Protein AF-A0A1Y1S6W6-F1 (afdb_monomer)

pLDDT: mean 78.01, std 13.64, range [44.19, 93.56]

Sequence (165 aa):
MFVGFVSLIMAAFNQHDILVKIDMLHKKTGVSTFYELFNVRKDASMTQINHVFRKANKSQVNPYKGKLSDSEYKSLIMTAYSTLKNHREKYDGVLANGKMIFINHKKNFKTNSLTLILFGIITIVLVDFSVFIRNYLKYTAMPKKRRKAMPRMFIYSAYAKIKGL

InterPro domains:
  IPR001623 DnaJ domain [PS50076] (33-95)
  IPR036869 Chaperone J-domain superfamily [G3DSA:1.10.287.110] (30-94)
  IPR036869 Chaperone J-domain superfamily [SSF46565] (23-94)

Nearest PDB structures (foldseek):
  8fe2-assembly2_B  TM=6.652E-01  e=2.156E-01  Homo sapiens
  5vso-assembly1_A  TM=7.048E-01  e=2.275E-01  Saccharomyces cerevisiae S288C
  3ucs-assembly1_C  TM=7.597E-01  e=6.305E-01  Escherichia coli K-12
  2ctp-assembly1_A  TM=6.624E-01  e=2.820E-01  Homo sapiens

Solvent-accessible surface area (backbone atoms only — not comparable to full-atom values): 9671 Å² total; per-residue (Å²): 113,71,65,62,52,53,52,50,52,52,51,53,54,55,52,49,56,53,38,52,55,49,49,51,40,37,75,56,71,67,46,93,45,67,38,60,75,65,73,45,62,92,83,58,50,70,69,55,52,53,52,47,49,53,51,57,72,67,41,88,73,57,93,52,67,89,70,42,55,69,68,55,48,51,51,49,54,51,50,42,49,50,39,60,70,79,38,36,71,61,50,53,51,48,60,74,59,59,72,69,58,48,90,80,43,77,75,59,46,60,62,47,51,54,49,50,52,53,48,51,53,50,49,54,53,51,52,36,51,52,52,33,51,56,48,43,55,53,52,69,74,42,59,78,94,75,57,72,84,80,78,68,44,60,69,57,54,54,49,32,60,74,70,75,97

Mean predicted aligned error: 13.57 Å

Foldseek 3Di:
DVVVVVVVVVLVVVLVVLLVLQVVCCQQPVDRALCVVLVHDLPDDLVSLVVSLVVQLPPCDDPSVPRDDSVRSNVSSVSSNCCCPPPSVSNVVSVVVPPVSDPPDPVVCVVVVVVVVVVVVVVLVVVQVVVLVVVQVVQVPDDPVPHDPRDDRPVVVVVCVVVVD

Organism: NCBI:txid1081671

Structure (mmCIF, N/CA/C/O backbone):
data_AF-A0A1Y1S6W6-F1
#
_entry.id   AF-A0A1Y1S6W6-F1
#
loop_
_atom_site.group_PDB
_atom_site.id
_atom_site.type_symbol
_atom_site.label_atom_id
_atom_site.label_alt_id
_atom_site.label_comp_id
_atom_site.label_asym_id
_atom_site.label_entity_id
_atom_site.label_seq_id
_atom_site.pdbx_PDB_ins_code
_atom_site.Cartn_x
_atom_site.Cartn_y
_atom_site.Cartn_z
_atom_site.occupancy
_atom_site.B_iso_or_equiv
_atom_site.auth_seq_id
_atom_site.auth_comp_id
_atom_site.auth_asym_id
_atom_site.auth_atom_id
_atom_site.pdbx_PDB_model_num
ATOM 1 N N . MET A 1 1 ? 2.550 9.726 -20.038 1.00 49.72 1 MET A N 1
ATOM 2 C CA . MET A 1 1 ? 3.059 8.358 -19.773 1.00 49.72 1 MET A CA 1
ATOM 3 C C . MET A 1 1 ? 3.788 8.258 -18.424 1.00 49.72 1 MET A C 1
ATOM 5 O O . MET A 1 1 ? 3.425 7.401 -17.634 1.00 49.72 1 MET A O 1
ATOM 9 N N . PHE A 1 2 ? 4.717 9.171 -18.098 1.00 44.19 2 PHE A N 1
ATOM 10 C CA . PHE A 1 2 ? 5.436 9.193 -16.806 1.00 44.19 2 PHE A CA 1
ATOM 11 C C . PHE A 1 2 ? 4.523 9.396 -15.576 1.00 44.19 2 PHE A C 1
ATOM 13 O O . PHE A 1 2 ? 4.657 8.687 -14.586 1.00 44.19 2 PHE A O 1
ATOM 20 N N . VAL A 1 3 ? 3.526 10.287 -15.670 1.00 53.03 3 VAL A N 1
ATOM 21 C CA . VAL A 1 3 ? 2.564 10.548 -14.576 1.00 53.03 3 VAL A CA 1
ATOM 22 C C . VAL A 1 3 ? 1.728 9.308 -14.241 1.00 53.03 3 VAL A C 1
ATOM 24 O O . VAL A 1 3 ? 1.598 8.959 -13.075 1.00 53.03 3 VAL A O 1
ATOM 27 N N . GLY A 1 4 ? 1.244 8.579 -15.253 1.00 49.22 4 GLY A N 1
ATOM 28 C CA . GLY A 1 4 ? 0.478 7.345 -15.043 1.00 49.22 4 GLY A CA 1
ATOM 29 C C . GLY A 1 4 ? 1.295 6.238 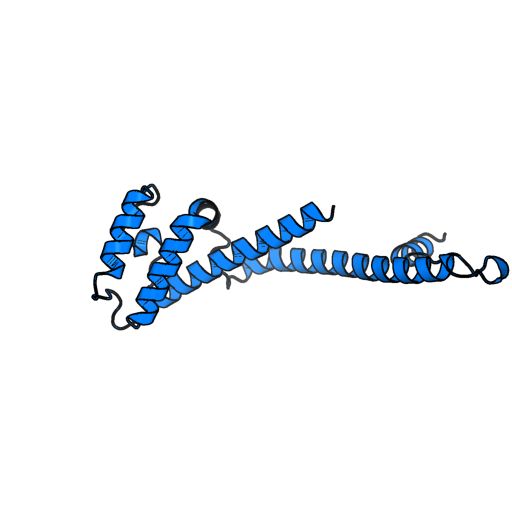-14.368 1.00 49.22 4 GLY A C 1
ATOM 30 O O . GLY A 1 4 ? 0.774 5.533 -13.511 1.00 49.22 4 GLY A O 1
ATOM 31 N N . PHE A 1 5 ? 2.586 6.126 -14.692 1.00 50.88 5 PHE A N 1
ATOM 32 C CA . PHE A 1 5 ? 3.489 5.153 -14.072 1.00 50.88 5 PHE A CA 1
ATOM 33 C C . PHE A 1 5 ? 3.786 5.490 -12.603 1.00 50.88 5 PHE A C 1
ATOM 35 O O . PHE A 1 5 ? 3.695 4.617 -11.742 1.00 50.88 5 PHE A O 1
ATOM 42 N N . VAL A 1 6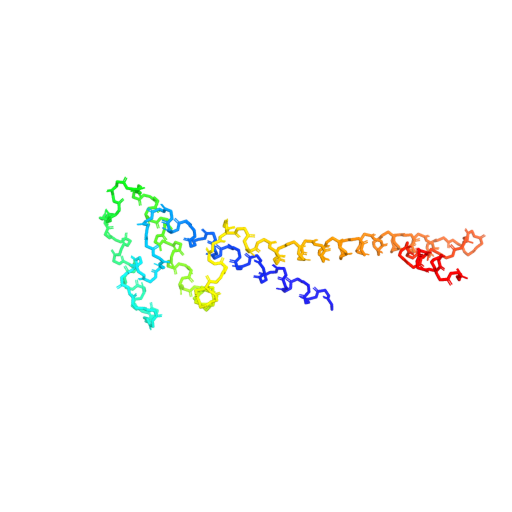 ? 4.053 6.764 -12.291 1.00 54.09 6 VAL A N 1
ATOM 43 C CA . VAL A 1 6 ? 4.261 7.225 -10.906 1.00 54.09 6 VAL A CA 1
ATOM 44 C C . VAL A 1 6 ? 2.990 7.056 -10.070 1.00 54.09 6 VAL A C 1
ATOM 46 O O . VAL A 1 6 ? 3.065 6.578 -8.940 1.00 54.09 6 VAL A O 1
ATOM 49 N N . SER A 1 7 ? 1.813 7.370 -10.622 1.00 54.72 7 SER A N 1
ATOM 50 C CA . SER A 1 7 ? 0.531 7.147 -9.942 1.00 54.72 7 SER A CA 1
ATOM 51 C C . SER A 1 7 ? 0.263 5.665 -9.673 1.00 54.72 7 SER A C 1
ATOM 53 O O . SER A 1 7 ? -0.221 5.329 -8.595 1.00 54.72 7 SER A O 1
ATOM 55 N N . LEU A 1 8 ? 0.618 4.773 -10.605 1.00 54.75 8 LEU A N 1
ATOM 56 C CA . LEU A 1 8 ? 0.461 3.327 -10.434 1.00 54.75 8 LEU A CA 1
ATOM 57 C C . LEU A 1 8 ? 1.401 2.777 -9.350 1.00 54.75 8 LEU A C 1
ATOM 59 O O . LEU A 1 8 ? 0.975 1.999 -8.498 1.00 54.75 8 LEU A O 1
ATOM 63 N N . ILE A 1 9 ? 2.654 3.241 -9.331 1.00 55.66 9 ILE A N 1
ATOM 64 C CA . ILE A 1 9 ? 3.633 2.901 -8.292 1.00 55.66 9 ILE A CA 1
ATOM 65 C C . ILE A 1 9 ? 3.160 3.396 -6.917 1.00 55.66 9 ILE A C 1
ATOM 67 O O . ILE A 1 9 ? 3.139 2.630 -5.955 1.00 55.66 9 ILE A O 1
ATOM 71 N N . MET A 1 10 ? 2.715 4.651 -6.821 1.00 56.25 10 MET A N 1
ATOM 72 C CA . MET A 1 10 ? 2.186 5.217 -5.577 1.00 56.25 10 MET A CA 1
ATOM 73 C C . MET A 1 10 ? 0.921 4.494 -5.101 1.00 56.25 10 MET A C 1
ATOM 75 O O . MET A 1 10 ? 0.732 4.304 -3.899 1.00 56.25 10 MET A O 1
ATOM 79 N N . ALA A 1 11 ? 0.044 4.071 -6.013 1.00 56.03 11 ALA A N 1
ATOM 80 C CA . ALA A 1 11 ? -1.133 3.280 -5.668 1.00 56.03 11 ALA A CA 1
ATOM 81 C C . ALA A 1 11 ? -0.744 1.898 -5.113 1.00 56.03 11 ALA A C 1
ATOM 83 O O . ALA A 1 11 ? -1.285 1.487 -4.085 1.00 56.03 11 ALA A O 1
ATOM 84 N N . ALA A 1 12 ? 0.237 1.230 -5.729 1.00 59.31 12 ALA A N 1
ATOM 85 C CA . ALA A 1 12 ? 0.736 -0.071 -5.287 1.00 59.31 12 ALA A CA 1
ATOM 86 C C . ALA A 1 12 ? 1.419 -0.004 -3.907 1.00 59.31 12 ALA A C 1
ATOM 88 O O . ALA A 1 12 ? 1.111 -0.814 -3.030 1.00 59.31 12 ALA A O 1
ATOM 89 N N . PHE A 1 13 ? 2.280 0.993 -3.668 1.00 60.25 13 PHE A N 1
ATOM 90 C CA . PHE A 1 13 ? 2.927 1.180 -2.362 1.00 60.25 13 PHE A CA 1
ATOM 91 C C . PHE A 1 13 ? 1.923 1.507 -1.250 1.00 60.25 13 PHE A C 1
ATOM 93 O O . PHE A 1 13 ? 2.020 0.962 -0.152 1.00 60.25 13 PHE A O 1
ATOM 100 N N . ASN A 1 14 ? 0.917 2.340 -1.537 1.00 61.88 14 ASN A N 1
ATOM 101 C CA . ASN A 1 14 ? -0.108 2.699 -0.555 1.00 61.88 14 ASN A CA 1
ATOM 102 C C . ASN A 1 14 ? -0.991 1.508 -0.151 1.00 61.88 14 ASN A C 1
ATOM 104 O O . ASN A 1 14 ? -1.386 1.405 1.009 1.00 61.88 14 ASN A O 1
ATOM 108 N N . GLN A 1 15 ? -1.317 0.611 -1.088 1.00 65.12 15 GLN A N 1
ATOM 109 C CA . GLN A 1 15 ? -2.054 -0.614 -0.763 1.00 65.12 15 GLN A CA 1
ATOM 110 C C . GLN A 1 15 ? -1.207 -1.571 0.080 1.00 65.12 15 GLN A C 1
ATOM 112 O O . GLN A 1 15 ? -1.720 -2.160 1.030 1.00 65.12 15 GLN A O 1
ATOM 117 N N . HIS A 1 16 ? 0.090 -1.686 -0.220 1.00 68.25 16 HIS A N 1
ATOM 118 C CA . HIS A 1 16 ? 1.004 -2.525 0.550 1.00 68.25 16 HIS A CA 1
ATOM 119 C C . HIS A 1 16 ? 1.125 -2.071 2.014 1.00 68.25 16 HIS A C 1
ATOM 121 O O . HIS A 1 16 ? 1.017 -2.899 2.913 1.00 68.25 16 HIS A O 1
ATOM 127 N N . ASP A 1 17 ? 1.258 -0.765 2.267 1.00 75.00 17 ASP A N 1
ATOM 128 C CA . ASP A 1 17 ? 1.335 -0.216 3.630 1.00 75.00 17 ASP A CA 1
ATOM 129 C C . ASP A 1 17 ? 0.080 -0.536 4.468 1.00 75.00 17 ASP A C 1
ATOM 131 O O . ASP A 1 17 ? 0.172 -0.967 5.619 1.00 75.00 17 ASP A O 1
ATOM 135 N N . ILE A 1 18 ? -1.113 -0.414 3.874 1.00 80.06 18 ILE A N 1
ATOM 136 C CA . ILE A 1 18 ? -2.374 -0.765 4.546 1.00 80.06 18 ILE A CA 1
ATOM 137 C C . ILE A 1 18 ? -2.436 -2.262 4.867 1.00 80.06 18 ILE A C 1
ATOM 139 O O . ILE A 1 18 ? -2.858 -2.642 5.961 1.00 80.06 18 ILE A O 1
ATOM 143 N N . LEU A 1 19 ? -1.991 -3.114 3.944 1.00 76.75 19 LEU A N 1
ATOM 144 C CA . LEU A 1 19 ? -1.953 -4.559 4.157 1.00 76.75 19 LEU A CA 1
ATOM 145 C C . LEU A 1 19 ? -1.001 -4.946 5.291 1.00 76.75 19 LEU A C 1
ATOM 147 O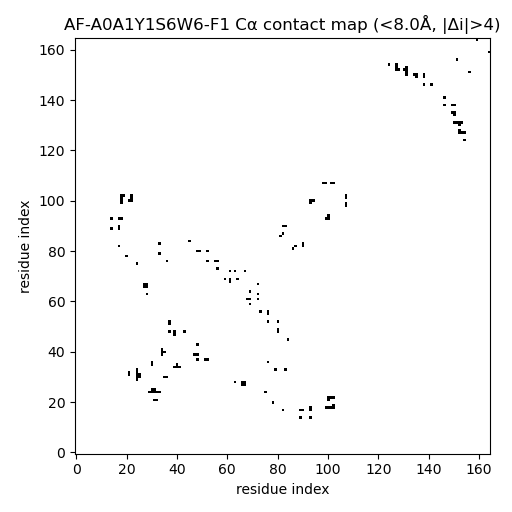 O . LEU A 1 19 ? -1.355 -5.786 6.114 1.00 76.75 19 LEU A O 1
ATOM 151 N N . VAL A 1 20 ? 0.172 -4.311 5.380 1.00 79.19 20 VAL A N 1
ATOM 152 C CA . VAL A 1 20 ? 1.139 -4.564 6.463 1.00 79.19 20 VAL A CA 1
ATOM 153 C C . VAL A 1 20 ? 0.535 -4.190 7.816 1.00 79.19 20 VAL A C 1
ATOM 155 O O . VAL A 1 20 ? 0.672 -4.927 8.793 1.00 79.19 20 VAL A O 1
ATOM 158 N N . LYS A 1 21 ? -0.204 -3.079 7.872 1.00 83.06 21 LYS A N 1
ATOM 159 C CA . LYS A 1 21 ? -0.910 -2.638 9.081 1.00 83.06 21 LYS A CA 1
ATOM 160 C C . LYS A 1 21 ? -2.024 -3.609 9.498 1.00 83.06 21 LYS A C 1
ATOM 162 O O . LYS A 1 21 ? -2.205 -3.828 10.695 1.00 83.06 21 LYS A O 1
ATOM 167 N N . ILE A 1 22 ? -2.737 -4.212 8.542 1.00 82.56 22 ILE A N 1
ATOM 168 C CA . ILE A 1 22 ? -3.748 -5.253 8.810 1.00 82.56 22 ILE A CA 1
ATOM 169 C C . ILE A 1 22 ? -3.090 -6.551 9.299 1.00 82.56 22 ILE A C 1
ATOM 171 O O . ILE A 1 22 ? -3.531 -7.113 10.297 1.00 82.56 22 ILE A O 1
ATOM 175 N N . ASP A 1 23 ? -2.006 -7.000 8.665 1.00 80.31 23 ASP A N 1
ATOM 176 C CA . ASP A 1 23 ? -1.264 -8.193 9.098 1.00 80.31 23 ASP A CA 1
ATOM 177 C C . ASP A 1 23 ? -0.696 -8.018 10.517 1.00 80.31 23 ASP A C 1
ATOM 179 O O . ASP A 1 23 ? -0.802 -8.914 11.359 1.00 80.31 23 ASP A O 1
ATOM 183 N N . MET A 1 24 ? -0.182 -6.824 10.830 1.00 82.19 24 MET A N 1
ATOM 184 C CA . MET A 1 24 ? 0.249 -6.471 12.183 1.00 82.19 24 MET A CA 1
ATOM 185 C C . MET A 1 24 ? -0.906 -6.559 13.190 1.00 82.19 24 MET A C 1
ATOM 187 O O . MET A 1 24 ? -0.717 -7.101 14.281 1.00 82.19 24 MET A O 1
ATOM 191 N N . LEU A 1 25 ? -2.094 -6.051 12.840 1.00 85.62 25 LEU A N 1
ATOM 192 C CA . LEU A 1 25 ? -3.289 -6.136 13.682 1.00 85.62 25 LEU A CA 1
ATOM 193 C C . LEU A 1 25 ? -3.654 -7.598 13.978 1.00 85.62 25 LEU A C 1
ATOM 195 O O . LEU A 1 25 ? -3.809 -7.965 15.149 1.00 85.62 25 LEU A O 1
ATOM 199 N N . HIS A 1 26 ? -3.741 -8.428 12.934 1.00 83.56 26 HIS A N 1
ATOM 200 C CA . HIS A 1 26 ? -4.127 -9.839 13.031 1.00 83.56 26 HIS A CA 1
ATOM 201 C C . HIS A 1 26 ? -3.158 -10.619 13.916 1.00 83.56 26 HIS A C 1
ATOM 203 O O . HIS A 1 26 ? -3.588 -11.311 14.837 1.00 83.56 26 HIS A O 1
ATOM 209 N N . LYS A 1 27 ? -1.848 -10.445 13.707 1.00 81.44 27 LYS A N 1
ATOM 210 C CA . LYS A 1 27 ? -0.807 -11.128 14.491 1.00 81.44 27 LYS A CA 1
ATOM 211 C C . LYS A 1 27 ? -0.796 -10.719 15.962 1.00 81.44 27 LYS A C 1
ATOM 213 O O . LYS A 1 27 ? -0.568 -11.560 16.824 1.00 81.44 27 LYS A O 1
ATOM 218 N N . LYS A 1 28 ? -1.019 -9.434 16.254 1.00 80.38 28 LYS A N 1
ATOM 219 C CA . LYS A 1 28 ? -0.857 -8.880 17.608 1.00 80.38 28 LYS A CA 1
ATOM 220 C C . LYS A 1 28 ? -2.102 -9.009 18.487 1.00 80.38 28 LYS A C 1
ATOM 222 O O . LYS A 1 28 ? -1.981 -9.186 19.695 1.00 80.38 28 LYS A O 1
ATOM 227 N N . THR A 1 29 ? -3.295 -8.918 17.903 1.00 81.25 29 THR A N 1
ATOM 228 C CA . THR A 1 29 ? -4.558 -8.877 18.669 1.00 81.25 29 THR A CA 1
ATOM 229 C C . THR A 1 29 ? -5.510 -10.020 18.345 1.00 81.25 29 THR A C 1
ATOM 231 O O . THR A 1 29 ? -6.307 -10.401 19.201 1.00 81.25 29 THR A O 1
ATOM 234 N N . GLY A 1 30 ? -5.419 -10.597 17.143 1.00 77.44 30 GLY A N 1
ATOM 235 C CA . GLY A 1 30 ? -6.381 -11.575 16.636 1.00 77.44 30 GLY A CA 1
ATOM 236 C C . GLY A 1 30 ? -7.711 -10.972 16.174 1.00 77.44 30 GLY A C 1
ATOM 237 O O . GLY A 1 30 ? -8.588 -11.728 15.770 1.00 77.44 30 GLY A O 1
ATOM 238 N N . VAL A 1 31 ? -7.882 -9.643 16.220 1.00 84.50 31 VAL A N 1
ATOM 239 C CA . VAL A 1 31 ? -9.069 -8.984 15.650 1.00 84.50 31 VAL A CA 1
ATOM 240 C C . VAL A 1 31 ? -8.907 -8.796 14.147 1.00 84.50 31 VAL A C 1
ATOM 242 O O . VAL A 1 31 ? -7.788 -8.633 13.659 1.00 84.50 31 VAL A O 1
ATOM 245 N N . SER A 1 32 ? -10.015 -8.805 13.407 1.00 79.38 32 SER A N 1
ATOM 246 C CA . SER A 1 32 ? -9.986 -8.809 11.942 1.00 79.38 32 SER A CA 1
ATOM 247 C C . SER A 1 32 ? -9.867 -7.404 11.352 1.00 79.38 32 SER A C 1
ATOM 249 O O . SER A 1 32 ? -9.319 -7.239 10.259 1.00 79.38 32 SER A O 1
ATOM 251 N N . THR A 1 33 ? -10.365 -6.377 12.050 1.00 88.12 33 THR A N 1
ATOM 252 C CA . THR A 1 33 ? -10.422 -4.999 11.534 1.00 88.12 33 THR A CA 1
ATOM 253 C C . THR A 1 33 ? -10.095 -3.931 12.585 1.00 88.12 33 THR A C 1
ATOM 255 O O . THR A 1 33 ? -10.243 -4.136 13.788 1.00 88.12 33 THR A O 1
ATOM 258 N N . PHE A 1 34 ? -9.679 -2.740 12.140 1.00 90.50 34 PHE A N 1
ATOM 259 C CA . PHE A 1 34 ? -9.493 -1.578 13.018 1.00 90.50 34 PHE A CA 1
ATOM 260 C C . PHE A 1 34 ? -10.817 -1.066 13.598 1.00 90.50 34 PHE A C 1
ATOM 262 O O . PHE A 1 34 ? -10.821 -0.454 14.663 1.00 90.50 34 PHE A O 1
ATOM 269 N N . TYR A 1 35 ? -11.939 -1.349 12.931 1.00 90.75 35 TYR A N 1
ATOM 270 C CA . TYR A 1 35 ? -13.275 -1.097 13.466 1.0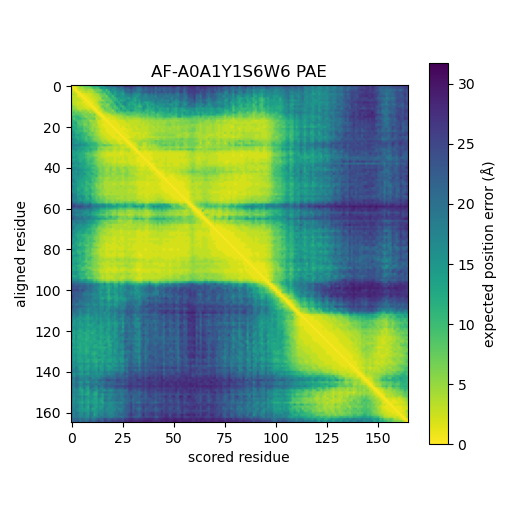0 90.75 35 TYR A CA 1
ATOM 271 C C . TYR A 1 35 ? -13.553 -1.963 14.699 1.00 90.75 35 TYR A C 1
ATOM 273 O O . TYR A 1 35 ? -13.984 -1.442 15.724 1.00 90.75 35 TYR A O 1
ATOM 281 N N . GLU A 1 36 ? -13.212 -3.253 14.638 1.00 88.56 36 GLU A N 1
ATOM 282 C CA . GLU A 1 36 ? -13.302 -4.166 15.785 1.00 88.56 36 GLU A CA 1
ATOM 283 C C . GLU A 1 36 ? -12.356 -3.766 16.918 1.00 88.56 36 GLU A C 1
ATOM 285 O O . GLU A 1 36 ? -12.764 -3.801 18.075 1.00 88.56 36 GLU A O 1
ATOM 290 N N . LEU A 1 37 ? -11.134 -3.315 16.603 1.00 88.94 37 LEU A N 1
ATOM 291 C CA . LEU A 1 37 ? -10.184 -2.835 17.616 1.00 88.94 37 LEU A CA 1
ATOM 292 C C . LEU A 1 37 ? -10.773 -1.698 18.467 1.00 88.94 37 LEU A C 1
ATOM 294 O O . LEU A 1 37 ? -10.556 -1.642 19.675 1.00 88.94 37 LEU A O 1
ATOM 298 N N . PHE A 1 38 ? -11.519 -0.790 17.839 1.00 90.00 38 PHE A N 1
ATOM 299 C CA . PHE A 1 38 ? -12.200 0.305 18.526 1.00 90.00 38 PHE A CA 1
ATOM 300 C C . PHE A 1 38 ? -13.625 -0.049 18.971 1.00 90.00 38 PHE A C 1
ATOM 302 O O . PHE A 1 38 ? -14.293 0.789 19.568 1.00 90.00 38 PHE A O 1
ATOM 309 N N . ASN A 1 39 ? -14.101 -1.267 18.713 1.00 89.19 39 ASN A N 1
ATOM 310 C CA . ASN A 1 39 ? -15.478 -1.679 18.975 1.00 89.19 39 ASN A CA 1
ATOM 311 C C . ASN A 1 39 ? -16.514 -0.690 18.393 1.00 89.19 39 ASN A C 1
ATOM 313 O O . ASN A 1 39 ? -17.479 -0.292 19.048 1.00 89.19 39 ASN A O 1
ATOM 317 N N . VAL A 1 40 ? -16.273 -0.245 17.159 1.00 91.25 40 VAL A N 1
ATOM 318 C CA . VAL A 1 40 ? -17.151 0.656 16.402 1.00 91.25 40 VAL A CA 1
ATOM 319 C C . VAL A 1 40 ? -17.634 -0.034 15.133 1.00 91.25 40 VAL A C 1
ATOM 321 O O . VAL A 1 40 ? -16.985 -0.931 14.598 1.00 91.25 40 VAL A O 1
ATOM 324 N N . ARG A 1 41 ? -18.785 0.400 14.620 1.00 90.00 41 ARG A N 1
ATOM 325 C CA . ARG A 1 41 ? -19.303 -0.093 13.342 1.00 90.00 41 ARG A CA 1
ATOM 326 C C . ARG A 1 41 ? -18.520 0.498 12.164 1.00 90.00 41 ARG A C 1
ATOM 328 O O . ARG A 1 41 ? -17.925 1.570 12.273 1.00 90.00 41 ARG A O 1
ATOM 335 N N . LYS A 1 42 ? -18.548 -0.189 11.017 1.00 86.44 42 LYS A N 1
ATOM 336 C CA . LYS A 1 42 ? -17.862 0.247 9.784 1.00 86.44 42 LYS A CA 1
ATOM 337 C C . LYS A 1 42 ? -18.382 1.579 9.238 1.00 86.44 42 LYS A C 1
ATOM 339 O O . LYS A 1 42 ? -17.638 2.290 8.575 1.00 86.44 42 LYS A O 1
ATOM 344 N N . ASP A 1 43 ? -19.628 1.933 9.535 1.00 88.50 43 ASP A N 1
ATOM 345 C CA . ASP A 1 43 ? -20.298 3.187 9.170 1.00 88.50 43 ASP A CA 1
ATOM 346 C C . ASP A 1 43 ? -20.097 4.310 10.206 1.00 88.50 43 ASP A C 1
ATOM 348 O O . ASP A 1 43 ? -20.584 5.421 10.007 1.00 88.50 43 ASP A O 1
ATOM 352 N N . ALA A 1 44 ? -19.338 4.070 11.283 1.00 90.62 44 ALA A N 1
ATOM 353 C CA . ALA A 1 44 ? -19.146 5.046 12.352 1.00 90.62 44 ALA A CA 1
ATOM 354 C C . ALA A 1 44 ? -18.609 6.390 11.835 1.00 90.62 44 ALA A C 1
ATOM 356 O O . ALA A 1 44 ? -17.750 6.454 10.942 1.00 90.62 44 ALA A O 1
ATOM 357 N N . SER A 1 45 ? -19.093 7.483 12.423 1.00 92.75 45 SER A N 1
ATOM 358 C CA . SER A 1 45 ? -18.654 8.832 12.068 1.00 92.75 45 SER A CA 1
ATOM 359 C C . SER A 1 45 ? -17.251 9.121 12.608 1.00 92.75 45 SER A C 1
ATOM 361 O O . SER A 1 45 ? -16.801 8.532 13.595 1.00 92.75 45 SER A O 1
ATOM 363 N N . MET A 1 46 ? -16.545 10.078 11.996 1.00 91.44 46 MET A N 1
ATOM 364 C CA . MET A 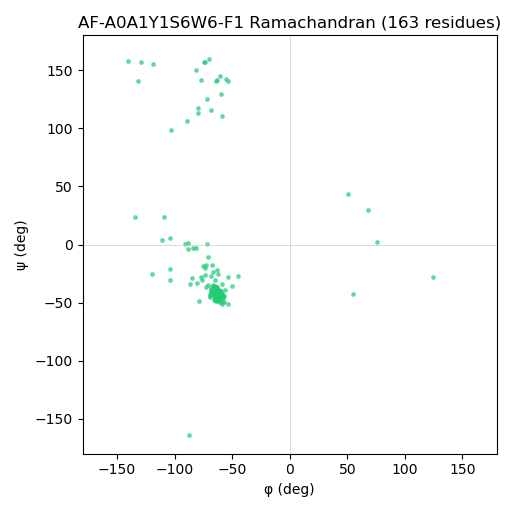1 46 ? -15.216 10.480 12.476 1.00 91.44 46 MET A CA 1
ATOM 365 C C . MET A 1 46 ? -15.259 10.977 13.928 1.00 91.44 46 MET A C 1
ATOM 367 O O . MET A 1 46 ? -14.339 10.733 14.704 1.00 91.44 46 MET A O 1
ATOM 371 N N . THR A 1 47 ? -16.353 11.627 14.329 1.00 92.38 47 THR A N 1
ATOM 372 C CA . THR A 1 47 ? -16.568 12.091 15.704 1.00 92.38 47 THR A CA 1
ATOM 373 C C . THR A 1 47 ? -16.613 10.929 16.696 1.00 92.38 47 THR A C 1
ATOM 375 O O . THR A 1 47 ? -15.989 11.009 17.755 1.00 92.38 47 THR A O 1
ATOM 378 N N . GLN A 1 48 ? -17.283 9.826 16.343 1.00 91.56 48 GLN A N 1
ATOM 379 C CA . GLN A 1 48 ? -17.319 8.614 17.166 1.00 91.56 48 GLN A CA 1
ATOM 380 C C . GLN A 1 48 ? -15.930 7.976 17.276 1.00 91.56 48 GLN A C 1
ATOM 382 O O . GLN A 1 48 ? -15.479 7.679 18.382 1.00 91.56 48 GLN A O 1
ATOM 387 N N . ILE A 1 49 ? -15.215 7.847 16.154 1.00 91.31 49 ILE A N 1
ATOM 388 C CA . ILE A 1 49 ? -13.848 7.303 16.121 1.00 91.31 49 ILE A CA 1
ATOM 389 C C . ILE A 1 49 ? -12.904 8.157 16.985 1.00 91.31 49 ILE A C 1
ATOM 391 O O . ILE A 1 49 ? -12.159 7.620 17.804 1.00 91.31 49 ILE A O 1
ATOM 395 N N . ASN A 1 50 ? -12.981 9.489 16.879 1.00 92.38 50 ASN A N 1
ATOM 396 C CA . ASN A 1 50 ? -12.209 10.424 17.704 1.00 92.38 50 ASN A CA 1
ATOM 397 C C . ASN A 1 50 ? -12.489 10.240 19.201 1.00 92.38 50 ASN A C 1
ATOM 399 O O . ASN A 1 50 ? -11.565 10.269 20.018 1.00 92.38 50 ASN A O 1
ATOM 403 N N . HIS A 1 51 ? -13.763 10.085 19.570 1.00 92.38 51 HIS A N 1
ATOM 404 C CA . HIS A 1 51 ? -14.170 9.918 20.960 1.00 92.38 51 HIS A CA 1
ATOM 405 C C . HIS A 1 51 ? -13.619 8.613 21.546 1.00 92.38 51 HIS A C 1
ATOM 407 O O . HIS A 1 51 ? -12.991 8.625 22.608 1.00 92.38 51 HIS A O 1
ATOM 413 N N . VAL A 1 52 ? -13.776 7.503 20.821 1.00 91.06 52 VAL A N 1
ATOM 414 C CA . VAL A 1 52 ? -13.276 6.192 21.246 1.00 91.06 52 VAL A CA 1
ATOM 415 C C . VAL A 1 52 ? -11.751 6.167 21.305 1.00 91.06 52 VAL A C 1
ATOM 417 O O . VAL A 1 52 ? -11.200 5.703 22.300 1.00 91.06 52 VAL A O 1
ATOM 420 N N . PHE A 1 53 ? -11.056 6.735 20.315 1.00 91.88 53 PHE A N 1
ATOM 421 C CA . PHE A 1 53 ? -9.596 6.846 20.337 1.00 91.88 53 PHE A CA 1
ATOM 422 C C . PHE A 1 53 ? -9.106 7.619 21.566 1.00 91.88 53 PHE A C 1
ATOM 424 O O . PHE A 1 53 ? -8.205 7.165 22.268 1.00 91.88 53 PHE A O 1
ATOM 431 N N . ARG A 1 54 ? -9.724 8.765 21.882 1.00 90.69 54 ARG A N 1
ATOM 432 C CA . ARG A 1 54 ? -9.374 9.547 23.079 1.00 90.69 54 ARG A CA 1
ATOM 433 C C . ARG A 1 54 ? -9.600 8.749 24.359 1.00 90.69 54 ARG A C 1
ATOM 435 O O . ARG A 1 54 ? -8.767 8.822 25.258 1.00 90.69 54 ARG A O 1
ATOM 442 N N . LYS A 1 55 ? -10.695 7.989 24.440 1.00 89.38 55 LYS A N 1
ATOM 443 C CA . LYS A 1 55 ? -10.985 7.110 25.579 1.00 89.38 55 LYS A CA 1
ATOM 444 C C . LYS A 1 55 ? -9.938 6.001 25.706 1.00 89.38 55 LYS A C 1
ATOM 446 O O . LYS A 1 55 ? -9.397 5.819 26.791 1.00 89.38 55 LYS A O 1
ATOM 451 N N . ALA A 1 56 ? -9.602 5.326 24.609 1.00 85.94 56 ALA A N 1
ATOM 452 C CA . ALA A 1 56 ? -8.607 4.256 24.574 1.00 85.94 56 ALA A CA 1
ATOM 453 C C . ALA A 1 56 ? -7.187 4.755 24.885 1.00 85.94 56 ALA A C 1
ATOM 455 O O . ALA A 1 56 ? -6.442 4.076 25.575 1.00 85.94 56 ALA A O 1
ATOM 456 N N . ASN A 1 57 ? -6.821 5.954 24.427 1.00 85.88 57 ASN A N 1
ATOM 457 C CA . ASN A 1 57 ? -5.494 6.522 24.665 1.00 85.88 57 ASN A CA 1
ATOM 458 C C . ASN A 1 57 ? -5.321 7.069 26.094 1.00 85.88 57 ASN A C 1
ATOM 460 O O . ASN A 1 57 ? -4.213 7.080 26.628 1.00 85.88 57 ASN A O 1
ATOM 464 N N . LYS A 1 58 ? -6.413 7.545 26.711 1.00 85.06 58 LYS A N 1
ATOM 465 C CA . LYS A 1 58 ? -6.430 7.982 28.117 1.00 85.06 58 LYS A CA 1
ATOM 466 C C . LYS A 1 58 ? -6.544 6.814 29.090 1.00 85.06 58 LYS A C 1
ATOM 468 O O . LYS A 1 58 ? -6.009 6.893 30.191 1.00 85.06 58 LYS A O 1
ATOM 473 N N . SER A 1 59 ? -7.252 5.754 28.706 1.00 75.31 59 SER A N 1
ATOM 474 C CA . SER A 1 59 ? -7.338 4.547 29.514 1.00 75.31 59 SER A CA 1
ATOM 475 C C . SER A 1 59 ? -5.967 3.871 29.534 1.00 75.31 59 SER A C 1
ATOM 477 O O . SER A 1 59 ? -5.464 3.436 28.505 1.00 75.31 59 SER A O 1
ATOM 479 N N . GLN A 1 60 ? -5.341 3.785 30.707 1.00 65.75 60 GLN A N 1
ATOM 480 C CA . GLN A 1 60 ? -4.101 3.018 30.894 1.00 65.75 60 GLN A CA 1
ATOM 481 C C . GLN A 1 60 ? -4.338 1.498 30.849 1.00 65.75 60 GLN A C 1
ATOM 483 O O . GLN A 1 60 ? -3.403 0.719 31.011 1.00 65.75 60 GLN A O 1
ATOM 488 N N . VAL A 1 61 ? -5.584 1.061 30.649 1.00 76.25 61 VAL A N 1
ATOM 489 C CA . VAL A 1 61 ? -5.948 -0.350 30.627 1.00 76.25 61 VAL A CA 1
ATOM 490 C C . VAL A 1 61 ? -5.806 -0.877 29.205 1.00 76.25 61 VAL A C 1
ATOM 492 O O . VAL A 1 61 ? -6.621 -0.595 28.330 1.00 76.25 61 VAL A O 1
ATOM 495 N N . ASN A 1 62 ? -4.755 -1.658 28.988 1.00 81.56 62 ASN A N 1
ATOM 496 C CA . ASN A 1 62 ? -4.556 -2.436 27.776 1.00 81.56 62 ASN A CA 1
ATOM 497 C C . ASN A 1 62 ? -5.401 -3.727 27.853 1.00 81.56 62 ASN A C 1
ATOM 499 O O . ASN A 1 62 ? -5.105 -4.592 28.680 1.00 81.56 62 ASN A O 1
ATOM 503 N N . PRO A 1 63 ? -6.435 -3.899 27.009 1.00 82.06 63 PRO A N 1
ATOM 504 C CA . PRO A 1 63 ? -7.280 -5.095 27.024 1.00 82.06 63 PRO A CA 1
ATOM 505 C C . PRO A 1 63 ? -6.561 -6.348 26.495 1.00 82.06 63 PRO A C 1
ATOM 507 O O . PRO A 1 63 ? -7.057 -7.457 26.659 1.00 82.06 63 PRO A O 1
ATOM 510 N N . TYR A 1 64 ? -5.379 -6.187 25.893 1.00 83.06 64 TYR A N 1
ATOM 511 C CA . TYR A 1 64 ? -4.535 -7.264 25.373 1.00 83.06 64 TYR A CA 1
ATOM 512 C C . TYR A 1 64 ? -3.263 -7.458 26.210 1.00 83.06 64 TYR A C 1
ATOM 514 O O . TYR A 1 64 ? -2.252 -7.964 25.706 1.00 83.06 64 TYR A O 1
ATOM 522 N N . LYS A 1 65 ? -3.296 -7.048 27.486 1.00 71.88 65 LYS A N 1
ATOM 523 C CA . LYS A 1 65 ? -2.189 -7.214 28.434 1.00 71.88 65 LYS A CA 1
ATOM 524 C C . LYS A 1 65 ? -1.863 -8.708 28.563 1.00 71.88 65 LYS A C 1
ATOM 526 O O . LYS A 1 65 ? -2.680 -9.488 29.039 1.00 71.88 65 LYS A O 1
ATOM 531 N N . GLY A 1 66 ? -0.700 -9.106 28.048 1.00 77.44 66 GLY A N 1
ATOM 532 C CA . GLY A 1 66 ? -0.274 -10.508 27.908 1.00 77.44 66 GLY A CA 1
ATOM 533 C C . GLY A 1 66 ? 0.111 -10.899 26.477 1.00 77.44 66 GLY A C 1
ATOM 534 O O . GLY A 1 66 ? 0.974 -11.749 26.295 1.00 77.44 66 GLY A O 1
ATOM 535 N N . LYS A 1 67 ? -0.460 -10.238 25.461 1.00 81.56 67 LYS A N 1
ATOM 536 C CA . LYS A 1 67 ? -0.020 -10.347 24.055 1.00 81.56 67 LYS A CA 1
ATOM 537 C C . LYS A 1 67 ? 0.769 -9.126 23.592 1.00 81.56 67 LYS A C 1
ATOM 539 O O . LYS A 1 67 ? 1.626 -9.242 22.725 1.00 81.56 67 LYS A O 1
ATOM 544 N N . LEU A 1 68 ? 0.454 -7.962 24.156 1.00 84.62 68 LEU A N 1
ATOM 545 C CA . LEU A 1 68 ? 1.046 -6.679 23.796 1.00 84.62 68 LEU A CA 1
ATOM 546 C C . LEU A 1 68 ? 1.479 -5.924 25.040 1.00 84.62 68 LEU A C 1
ATOM 548 O O . LEU A 1 68 ? 0.747 -5.884 26.032 1.00 84.62 68 LEU A O 1
ATOM 552 N N . SER A 1 69 ? 2.631 -5.266 24.948 1.00 87.62 69 SER A N 1
ATOM 553 C CA . SER A 1 69 ? 3.009 -4.231 25.908 1.00 87.62 69 SER A CA 1
ATOM 554 C C . SER A 1 69 ? 2.136 -2.981 25.743 1.00 87.62 69 SER A C 1
ATOM 556 O O . SER A 1 69 ? 1.539 -2.739 24.691 1.00 87.62 69 SER A O 1
ATOM 558 N N . ASP A 1 70 ? 2.067 -2.149 26.781 1.00 85.56 70 ASP A N 1
ATOM 559 C CA . ASP A 1 70 ? 1.242 -0.935 26.759 1.00 85.56 70 ASP A CA 1
ATOM 560 C C . ASP A 1 70 ? 1.730 0.083 25.712 1.00 85.56 70 ASP A C 1
ATOM 562 O O . ASP A 1 70 ? 0.927 0.806 25.117 1.00 85.56 70 ASP A O 1
ATOM 566 N N . SER A 1 71 ? 3.039 0.118 25.437 1.00 86.81 71 SER A N 1
ATOM 567 C CA . SER A 1 71 ? 3.627 0.944 24.377 1.00 86.81 71 SER A CA 1
ATOM 568 C C . SER A 1 71 ? 3.235 0.444 22.985 1.00 86.81 71 SER A C 1
ATOM 570 O O . SER A 1 71 ? 2.855 1.241 22.125 1.00 86.81 71 SER A O 1
ATOM 572 N N . GLU A 1 72 ? 3.259 -0.870 22.761 1.00 87.12 72 GLU A N 1
ATOM 573 C CA . GLU A 1 72 ? 2.822 -1.466 21.500 1.00 87.12 72 GLU A CA 1
ATOM 574 C C . GLU A 1 72 ? 1.327 -1.293 21.269 1.00 87.12 72 GLU A C 1
ATOM 576 O O . GLU A 1 72 ? 0.917 -0.995 20.148 1.00 87.12 72 GLU A O 1
ATOM 581 N N . TYR A 1 73 ? 0.515 -1.435 22.318 1.00 88.50 73 TYR A N 1
ATOM 582 C CA . TYR A 1 73 ? -0.915 -1.173 22.240 1.00 88.50 73 TYR A CA 1
ATOM 583 C C . TYR A 1 73 ? -1.188 0.292 21.876 1.00 88.50 73 TYR A C 1
ATOM 585 O O . TYR A 1 73 ? -1.966 0.555 20.960 1.00 88.50 73 TYR A O 1
ATOM 593 N N . LYS A 1 74 ? -0.479 1.248 22.497 1.00 88.62 74 LYS A N 1
ATOM 594 C CA . LYS A 1 74 ? -0.556 2.676 22.135 1.00 88.62 74 LYS A CA 1
ATOM 595 C C . LYS A 1 74 ? -0.166 2.937 20.678 1.00 88.62 74 LYS A C 1
ATOM 597 O O . LYS A 1 74 ? -0.863 3.662 19.968 1.00 88.62 74 LYS A O 1
ATOM 602 N N . SER A 1 75 ? 0.911 2.316 20.209 1.00 89.94 75 SER A N 1
ATOM 603 C CA . SER A 1 75 ? 1.330 2.410 18.807 1.00 89.94 75 SER A CA 1
ATOM 604 C C . SER A 1 75 ? 0.273 1.833 17.854 1.00 89.94 75 SER A C 1
ATOM 606 O O . SER A 1 75 ? -0.051 2.438 16.827 1.00 89.94 75 SER A O 1
ATOM 608 N N . LEU A 1 76 ? -0.342 0.704 18.221 1.00 90.19 76 LEU A N 1
ATOM 609 C CA . LEU A 1 76 ? -1.399 0.067 17.442 1.00 90.19 76 LEU A CA 1
ATOM 610 C C . LEU A 1 76 ? -2.647 0.953 17.345 1.00 90.19 76 LEU A C 1
ATOM 612 O O . LEU A 1 76 ? -3.135 1.177 16.238 1.00 90.19 76 LEU A O 1
ATOM 616 N N . ILE A 1 77 ? -3.139 1.508 18.460 1.00 91.62 77 ILE A N 1
ATOM 617 C CA . ILE A 1 77 ? -4.310 2.402 18.437 1.00 91.62 77 ILE A CA 1
ATOM 618 C C . ILE A 1 77 ? -4.016 3.698 17.671 1.00 91.62 77 ILE A C 1
ATOM 620 O O . ILE A 1 77 ? -4.884 4.181 16.948 1.00 91.62 77 ILE A O 1
ATOM 624 N N . MET A 1 78 ? -2.797 4.247 17.752 1.00 91.62 78 MET A N 1
ATOM 625 C CA . MET A 1 78 ? -2.399 5.410 16.948 1.00 91.62 78 MET A CA 1
ATOM 626 C C . MET A 1 78 ? -2.386 5.080 15.454 1.00 91.62 78 MET A C 1
ATOM 628 O O . MET A 1 78 ? -2.886 5.860 14.642 1.00 91.62 78 MET A O 1
ATOM 632 N N . THR A 1 79 ? -1.860 3.909 15.093 1.00 90.94 79 THR A N 1
ATOM 633 C CA . THR A 1 79 ? -1.831 3.418 13.710 1.00 90.94 79 THR A CA 1
ATOM 634 C C . THR A 1 79 ? -3.244 3.205 13.173 1.00 90.94 79 THR A C 1
ATOM 636 O O . THR A 1 79 ? -3.565 3.681 12.082 1.00 90.94 79 THR A O 1
ATOM 639 N N . ALA A 1 80 ? -4.107 2.551 13.952 1.00 90.81 80 ALA A N 1
ATOM 640 C CA . ALA A 1 80 ? -5.505 2.317 13.609 1.00 90.81 80 ALA A CA 1
ATOM 641 C C . ALA A 1 80 ? -6.258 3.642 13.427 1.00 90.81 80 ALA A C 1
ATOM 643 O O . ALA A 1 80 ? -6.917 3.848 12.411 1.00 90.81 80 ALA A O 1
ATOM 644 N N . TYR A 1 81 ? -6.093 4.580 14.363 1.00 93.56 81 TYR A N 1
ATOM 645 C CA . TYR A 1 81 ? -6.709 5.901 14.291 1.00 93.56 81 TYR A CA 1
ATOM 646 C C . TYR A 1 81 ? -6.231 6.705 13.077 1.00 93.56 81 TYR A C 1
ATOM 648 O O . TYR A 1 81 ? -7.053 7.228 12.332 1.00 93.56 81 TYR A O 1
ATOM 656 N N . SER A 1 82 ? -4.919 6.771 12.831 1.00 93.06 82 SER A N 1
ATOM 657 C CA . SER A 1 82 ? -4.363 7.470 11.664 1.00 93.06 82 SER A CA 1
ATOM 658 C C . SER A 1 82 ? -4.864 6.866 10.349 1.00 93.06 82 SER A C 1
ATOM 660 O O . SER A 1 82 ? -5.230 7.596 9.426 1.00 93.06 82 SER A O 1
ATOM 662 N N . THR A 1 83 ? -4.960 5.534 10.285 1.00 90.50 83 THR A N 1
ATOM 663 C CA . THR A 1 83 ? -5.469 4.818 9.108 1.00 90.50 83 THR A CA 1
ATOM 664 C C . THR A 1 83 ? -6.945 5.127 8.870 1.00 90.50 83 THR A C 1
ATOM 666 O O . THR A 1 83 ? -7.310 5.513 7.762 1.00 90.50 83 THR A O 1
ATOM 669 N N . LEU A 1 84 ? -7.786 5.052 9.906 1.00 91.50 84 LEU A N 1
ATOM 670 C CA . LEU A 1 84 ? -9.207 5.391 9.802 1.00 91.50 84 LEU A CA 1
ATOM 671 C C . LEU A 1 84 ? -9.449 6.888 9.567 1.00 91.50 84 LEU A C 1
ATOM 673 O O . LEU A 1 84 ? -10.459 7.244 8.973 1.00 91.50 84 LEU A O 1
ATOM 677 N N . LYS A 1 85 ? -8.549 7.774 10.006 1.00 91.44 85 LYS A N 1
ATOM 678 C CA . LYS A 1 85 ? -8.687 9.223 9.816 1.00 91.44 85 LYS A CA 1
ATOM 679 C C . LYS A 1 85 ? -8.297 9.675 8.413 1.00 91.44 85 LYS A C 1
ATOM 681 O O . LYS A 1 85 ? -9.035 10.430 7.791 1.00 91.44 85 LYS A O 1
ATOM 686 N N . ASN A 1 86 ? -7.136 9.234 7.934 1.00 89.75 86 ASN A N 1
ATOM 687 C CA . ASN A 1 86 ? -6.514 9.773 6.722 1.00 89.75 86 ASN A CA 1
ATOM 688 C C . ASN A 1 86 ? -6.661 8.847 5.506 1.00 89.75 86 ASN A C 1
ATOM 690 O O . ASN A 1 86 ? -6.512 9.286 4.367 1.00 89.75 86 ASN A O 1
ATOM 694 N N . HIS A 1 87 ? -6.909 7.554 5.730 1.00 87.94 87 HIS A N 1
ATOM 695 C CA . HIS A 1 87 ? -6.853 6.523 4.692 1.00 87.94 87 HIS A CA 1
AT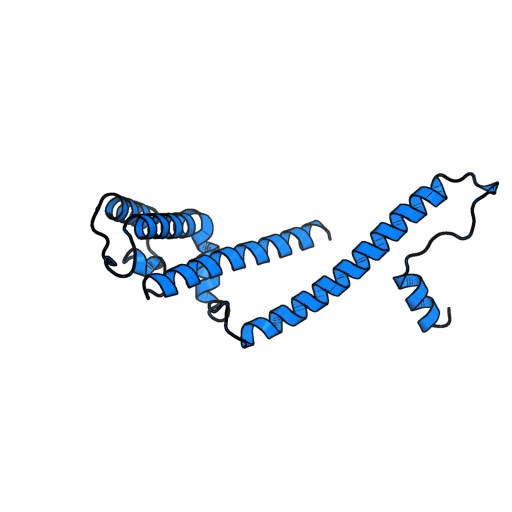OM 696 C C . HIS A 1 87 ? -8.057 5.569 4.724 1.00 87.94 87 HIS A C 1
ATOM 698 O O . HIS A 1 87 ? -7.956 4.455 4.212 1.00 87.94 87 HIS A O 1
ATOM 704 N N . ARG A 1 88 ? -9.200 6.002 5.281 1.00 88.38 88 ARG A N 1
ATOM 705 C CA . ARG A 1 88 ? -10.415 5.181 5.432 1.00 88.38 88 ARG A CA 1
ATOM 706 C C . ARG A 1 88 ? -10.882 4.555 4.129 1.00 88.38 88 ARG A C 1
ATOM 708 O O . ARG A 1 88 ? -11.053 3.351 4.068 1.00 88.38 88 ARG A O 1
ATOM 715 N N . GLU A 1 89 ? -11.026 5.358 3.081 1.00 86.62 89 GLU A N 1
ATOM 716 C CA . GLU A 1 89 ? -11.520 4.889 1.782 1.00 86.62 89 GLU A CA 1
ATOM 717 C C . GLU A 1 89 ? -10.625 3.787 1.196 1.00 86.62 89 GLU A C 1
ATOM 719 O O . 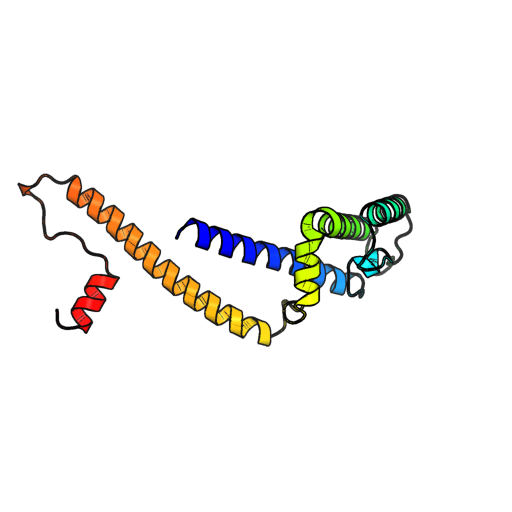GLU A 1 89 ? -11.105 2.761 0.720 1.00 86.62 89 GLU A O 1
ATOM 724 N N . LYS A 1 90 ? -9.301 3.951 1.304 1.00 82.50 90 LYS A N 1
ATOM 725 C CA . LYS A 1 90 ? -8.335 2.938 0.863 1.00 82.50 90 LYS A CA 1
ATOM 726 C C . LYS A 1 90 ? -8.391 1.689 1.742 1.00 82.50 90 LYS A C 1
ATOM 728 O O . LYS A 1 90 ? -8.299 0.581 1.225 1.00 82.50 90 LYS A O 1
ATOM 733 N N . TYR A 1 91 ? -8.538 1.867 3.054 1.00 86.44 91 TYR A N 1
ATOM 734 C CA . TYR A 1 91 ? -8.679 0.780 4.018 1.00 86.44 91 TYR A CA 1
ATOM 735 C C . TYR A 1 91 ? -9.935 -0.056 3.743 1.00 86.44 91 TYR A C 1
ATOM 737 O O . TYR A 1 91 ? -9.842 -1.273 3.588 1.00 86.44 91 TYR A O 1
ATOM 745 N N . ASP A 1 92 ? -11.079 0.601 3.572 1.00 87.19 92 ASP A N 1
ATOM 746 C CA . ASP A 1 92 ? -12.353 -0.024 3.222 1.00 87.19 92 ASP A CA 1
ATOM 747 C C . ASP A 1 92 ? -12.284 -0.688 1.844 1.00 87.19 92 ASP A C 1
ATOM 749 O O . ASP A 1 92 ? -12.769 -1.805 1.675 1.00 87.19 92 ASP A O 1
ATOM 753 N N . GLY A 1 93 ? -11.594 -0.067 0.883 1.00 81.94 93 GLY A N 1
ATOM 754 C CA . GLY A 1 93 ? -11.315 -0.659 -0.423 1.00 81.94 93 GLY A CA 1
ATOM 755 C C . GLY A 1 93 ? -10.487 -1.945 -0.336 1.00 81.94 93 GLY A C 1
ATOM 756 O O . GLY A 1 93 ? -10.762 -2.902 -1.059 1.00 81.94 93 GLY A O 1
ATOM 757 N N . VAL A 1 94 ? -9.501 -2.017 0.562 1.00 78.75 94 VAL A N 1
ATOM 758 C CA . VAL A 1 94 ? -8.726 -3.246 0.811 1.00 78.75 94 VAL A CA 1
ATOM 759 C C . VAL A 1 94 ? -9.595 -4.317 1.479 1.00 78.75 94 VAL A C 1
ATOM 761 O O . VAL A 1 94 ? -9.549 -5.476 1.063 1.00 78.75 94 VAL A O 1
ATOM 764 N N . LEU A 1 95 ? -10.422 -3.940 2.461 1.00 82.00 95 LEU A N 1
ATOM 765 C CA . LEU A 1 95 ? -11.341 -4.862 3.136 1.00 82.00 95 LEU A CA 1
ATOM 766 C C . LEU A 1 95 ? -12.405 -5.430 2.185 1.00 82.00 95 LEU A C 1
ATOM 768 O O . LEU A 1 95 ? -12.661 -6.632 2.208 1.00 82.00 95 LEU A O 1
ATOM 772 N N . ALA A 1 96 ? -13.001 -4.592 1.334 1.00 79.75 96 ALA A N 1
ATOM 773 C CA . ALA A 1 96 ? -14.011 -4.994 0.357 1.00 79.75 96 ALA A CA 1
ATOM 774 C C . ALA A 1 96 ? -13.432 -5.914 -0.726 1.00 79.75 96 ALA A C 1
ATOM 776 O O . ALA A 1 96 ? -14.089 -6.854 -1.169 1.00 79.75 96 ALA A O 1
ATOM 777 N N . ASN A 1 97 ? -12.178 -5.679 -1.124 1.00 70.00 97 ASN A N 1
ATOM 778 C CA . ASN A 1 97 ? -11.525 -6.468 -2.160 1.00 70.00 97 ASN A CA 1
ATOM 779 C C . ASN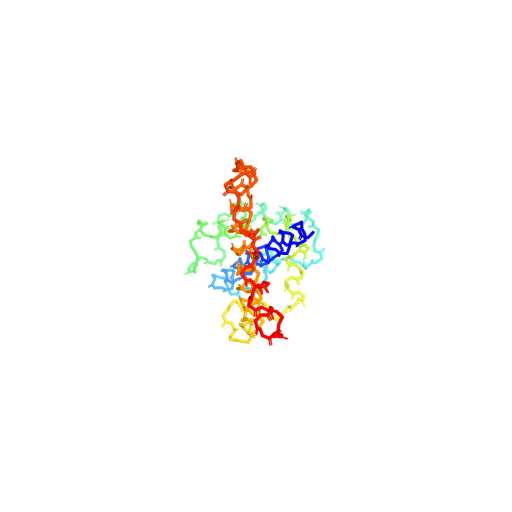 A 1 97 ? -10.947 -7.800 -1.675 1.00 70.00 97 ASN A C 1
ATOM 781 O O . ASN A 1 97 ? -10.466 -8.531 -2.537 1.00 70.00 97 ASN A O 1
ATOM 785 N N . GLY A 1 98 ? -11.018 -8.121 -0.369 1.00 56.31 98 GLY A N 1
ATOM 786 C CA . GLY A 1 98 ? -10.988 -9.450 0.285 1.00 56.31 98 GLY A CA 1
ATOM 787 C C . GLY A 1 98 ? -9.819 -10.413 0.004 1.00 56.31 98 GLY A C 1
ATOM 788 O O . GLY A 1 98 ? -9.284 -11.056 0.901 1.00 56.31 98 GLY A O 1
ATOM 789 N N . LYS A 1 99 ? -9.399 -10.530 -1.250 1.00 51.62 99 LYS A N 1
ATOM 790 C CA . LYS A 1 99 ? -8.388 -11.434 -1.791 1.00 51.62 99 LYS A CA 1
ATOM 791 C C . LYS A 1 99 ? -6.959 -10.977 -1.495 1.00 51.62 99 LYS A C 1
ATOM 793 O O . LYS A 1 99 ? -6.087 -11.826 -1.353 1.00 51.62 99 LYS A O 1
ATOM 798 N N . MET A 1 100 ? -6.705 -9.674 -1.334 1.00 48.62 100 MET A N 1
ATOM 799 C CA . MET A 1 100 ? -5.351 -9.152 -1.070 1.00 48.62 100 MET A CA 1
ATOM 800 C C . MET A 1 100 ? -4.966 -9.081 0.415 1.00 48.62 100 MET A C 1
ATOM 802 O O . MET A 1 100 ? -3.818 -8.777 0.712 1.00 48.62 100 MET A O 1
ATOM 806 N N . ILE A 1 101 ? -5.880 -9.404 1.339 1.00 51.19 101 ILE A N 1
ATOM 807 C CA . ILE A 1 101 ? -5.692 -9.248 2.798 1.00 51.19 101 ILE A CA 1
ATOM 808 C C . ILE A 1 101 ? -4.547 -10.124 3.344 1.00 51.19 101 ILE A C 1
ATOM 810 O O . ILE A 1 101 ? -3.944 -9.809 4.364 1.00 51.19 101 ILE A O 1
ATOM 814 N N . PHE A 1 102 ? -4.180 -11.189 2.633 1.00 52.41 102 PHE A N 1
ATOM 815 C CA . PHE A 1 102 ? -3.115 -12.094 3.046 1.00 52.41 102 PHE A CA 1
ATOM 816 C C . PHE A 1 102 ? -1.836 -11.828 2.248 1.00 52.41 102 PHE A C 1
ATOM 818 O O . PHE A 1 102 ? -1.666 -12.346 1.139 1.00 52.41 102 PHE A O 1
ATOM 825 N N . ILE A 1 103 ? -0.910 -11.072 2.845 1.00 51.91 103 ILE A N 1
ATOM 826 C CA . ILE A 1 103 ? 0.445 -10.824 2.311 1.00 51.91 103 ILE A CA 1
ATOM 827 C C . ILE A 1 103 ? 1.179 -12.146 1.992 1.00 51.91 103 ILE A C 1
ATOM 829 O O . ILE A 1 103 ? 1.976 -12.201 1.061 1.00 51.91 103 ILE A O 1
ATOM 833 N N . ASN A 1 104 ? 0.846 -13.237 2.693 1.00 48.59 104 ASN A N 1
ATOM 834 C CA . ASN A 1 104 ? 1.515 -14.538 2.575 1.00 48.59 104 ASN A CA 1
ATOM 835 C C . ASN A 1 104 ? 0.758 -15.628 1.793 1.00 48.59 104 ASN A C 1
ATOM 837 O O . ASN A 1 104 ? 1.230 -16.766 1.730 1.00 48.59 104 ASN A O 1
ATOM 841 N N . HIS A 1 105 ? -0.389 -15.350 1.162 1.00 49.84 105 HIS A N 1
ATOM 842 C CA . HIS A 1 105 ? -1.049 -16.394 0.369 1.00 49.84 105 HIS A CA 1
ATOM 843 C C . HIS A 1 105 ? -0.380 -16.553 -1.005 1.00 49.84 105 HIS A C 1
ATOM 845 O O . HIS A 1 105 ? -0.453 -15.658 -1.844 1.00 49.84 105 HIS A O 1
ATOM 851 N N . LYS A 1 106 ? 0.184 -17.741 -1.288 1.00 49.81 106 LYS A N 1
ATOM 852 C CA . LYS A 1 106 ? 0.802 -18.121 -2.585 1.00 49.81 106 LYS A CA 1
ATOM 853 C C . LYS A 1 106 ? -0.020 -17.734 -3.831 1.00 49.81 106 LYS A C 1
ATOM 855 O O . LYS A 1 106 ? 0.554 -17.516 -4.892 1.00 49.81 106 LYS A O 1
ATOM 860 N N . LYS A 1 107 ? -1.352 -17.634 -3.727 1.00 48.72 107 LYS A N 1
ATOM 861 C CA . LYS A 1 107 ? -2.235 -17.234 -4.839 1.00 48.72 107 LYS A CA 1
ATOM 862 C C . LYS A 1 107 ? -2.160 -15.736 -5.186 1.00 48.72 107 LYS A C 1
ATOM 864 O O . LYS A 1 107 ? -2.353 -15.410 -6.352 1.00 48.72 107 LYS A O 1
ATOM 869 N N . ASN A 1 108 ? -1.795 -14.860 -4.243 1.00 49.38 108 ASN A N 1
ATOM 870 C CA . ASN A 1 108 ? -1.580 -13.423 -4.493 1.00 49.38 108 ASN A CA 1
ATOM 871 C C . ASN A 1 108 ? -0.272 -13.146 -5.251 1.00 49.38 108 ASN A C 1
ATOM 873 O O . ASN A 1 108 ? -0.131 -12.119 -5.911 1.00 49.38 108 ASN A O 1
ATOM 877 N N . PHE A 1 109 ? 0.668 -14.096 -5.231 1.00 48.44 109 PHE A N 1
ATOM 878 C CA . PHE A 1 109 ? 1.926 -13.980 -5.964 1.00 48.44 109 PHE A CA 1
ATOM 879 C C . PHE A 1 109 ? 1.787 -14.212 -7.473 1.00 48.44 109 PHE A C 1
ATOM 881 O O . PHE A 1 109 ? 2.650 -13.754 -8.211 1.00 48.44 109 PHE A O 1
ATOM 888 N N . LYS A 1 110 ? 0.713 -14.850 -7.971 1.00 48.97 110 LYS A N 1
ATOM 889 C CA . LYS A 1 110 ? 0.526 -15.021 -9.428 1.00 48.97 110 LYS A CA 1
ATOM 890 C C . LYS A 1 110 ? 0.357 -13.679 -10.146 1.00 48.97 110 LYS A C 1
ATOM 892 O O . LYS A 1 110 ? 0.952 -13.473 -11.199 1.00 48.97 110 LYS A O 1
ATOM 897 N N . THR A 1 111 ? -0.399 -12.754 -9.558 1.00 52.12 111 THR A N 1
ATOM 898 C CA . THR A 1 111 ? -0.506 -11.370 -10.043 1.00 52.12 111 THR A CA 1
ATOM 899 C C . THR A 1 111 ? 0.807 -10.613 -9.844 1.00 52.12 111 THR A C 1
ATOM 901 O O . THR A 1 111 ? 1.217 -9.878 -10.734 1.00 52.12 111 THR A O 1
ATOM 904 N N . ASN A 1 112 ? 1.523 -10.858 -8.738 1.00 58.16 112 ASN A N 1
ATOM 905 C CA . ASN A 1 112 ? 2.836 -10.256 -8.482 1.00 58.16 112 ASN A CA 1
ATOM 906 C C . ASN A 1 112 ? 3.904 -10.676 -9.514 1.00 58.16 112 ASN A C 1
ATOM 908 O O . ASN A 1 112 ? 4.713 -9.852 -9.924 1.00 58.16 112 ASN A O 1
ATOM 912 N N . SER A 1 113 ? 3.890 -11.926 -9.993 1.00 55.88 113 SER A N 1
ATOM 913 C CA . SER A 1 113 ? 4.820 -12.397 -11.029 1.00 55.88 113 SER A CA 1
ATOM 914 C C . SER A 1 113 ? 4.611 -11.688 -12.366 1.00 55.88 113 SER A C 1
ATOM 916 O O . SER A 1 113 ? 5.586 -11.281 -12.989 1.00 55.88 113 SER A O 1
ATOM 918 N N . LEU A 1 114 ? 3.359 -11.485 -12.794 1.00 64.19 114 LEU A N 1
ATOM 919 C CA . LEU A 1 114 ? 3.058 -10.701 -13.998 1.00 64.19 114 LEU A CA 1
ATOM 920 C C . LEU A 1 114 ? 3.509 -9.246 -13.847 1.00 64.19 114 LEU A C 1
ATOM 922 O O . LEU A 1 114 ? 4.120 -8.702 -14.762 1.00 64.19 114 LEU A O 1
ATOM 926 N N . THR A 1 115 ? 3.270 -8.640 -12.683 1.00 63.91 115 THR A N 1
ATOM 927 C CA . THR A 1 115 ? 3.732 -7.278 -12.388 1.00 63.91 115 THR A CA 1
ATOM 928 C C . THR A 1 115 ? 5.257 -7.181 -12.393 1.00 63.91 115 THR A C 1
ATOM 930 O O . THR A 1 115 ? 5.792 -6.238 -12.964 1.00 63.91 115 THR A O 1
ATOM 933 N N . LEU A 1 116 ? 5.969 -8.163 -11.830 1.00 66.94 116 LEU A N 1
ATOM 934 C CA . LEU A 1 116 ? 7.435 -8.237 -11.859 1.00 66.94 116 LEU A CA 1
ATOM 935 C C . LEU A 1 116 ? 7.979 -8.379 -13.283 1.00 66.94 116 LEU A C 1
ATOM 937 O O . LEU A 1 116 ? 8.936 -7.695 -13.637 1.00 66.94 116 LEU A O 1
ATOM 941 N N . ILE A 1 117 ? 7.357 -9.224 -14.109 1.00 74.31 117 ILE A N 1
ATOM 942 C CA . ILE A 1 117 ? 7.727 -9.383 -15.523 1.00 74.31 117 ILE A CA 1
ATOM 943 C C . ILE A 1 117 ? 7.498 -8.070 -16.276 1.00 74.31 117 ILE A C 1
ATOM 945 O O . ILE A 1 117 ? 8.388 -7.601 -16.984 1.00 74.31 117 ILE A O 1
ATOM 949 N N . LEU A 1 118 ? 6.335 -7.440 -16.089 1.00 74.06 118 LEU A N 1
ATOM 950 C CA . LEU A 1 118 ? 6.004 -6.164 -16.721 1.00 74.06 118 LEU A CA 1
ATOM 951 C C . LEU A 1 118 ? 6.969 -5.055 -16.279 1.00 74.06 118 LEU A C 1
ATOM 953 O O . LEU A 1 118 ? 7.442 -4.280 -17.108 1.00 74.06 118 LEU A O 1
ATOM 957 N N . PHE A 1 119 ? 7.309 -5.014 -14.989 1.00 76.69 119 PHE A N 1
ATOM 958 C CA . PHE A 1 119 ? 8.293 -4.085 -14.445 1.00 76.69 119 PHE A CA 1
ATOM 959 C C . PHE A 1 119 ? 9.675 -4.325 -15.056 1.00 76.69 119 PHE A C 1
ATOM 961 O O . PHE A 1 119 ? 10.304 -3.372 -15.503 1.00 76.69 119 PHE A O 1
ATOM 968 N N . GLY A 1 120 ? 10.106 -5.585 -15.173 1.00 79.31 120 GLY A N 1
ATOM 969 C CA . GLY A 1 120 ? 11.357 -5.955 -15.836 1.00 79.31 120 GLY A CA 1
ATOM 970 C C . GLY A 1 120 ? 11.418 -5.483 -17.290 1.00 79.31 120 GLY A C 1
ATOM 971 O O . GLY A 1 120 ? 12.410 -4.878 -17.694 1.00 79.31 120 GLY A O 1
ATOM 972 N N . ILE A 1 121 ? 10.338 -5.666 -18.058 1.00 80.94 121 ILE A N 1
ATOM 973 C CA . ILE A 1 121 ? 10.240 -5.171 -19.442 1.00 80.94 121 ILE A CA 1
ATOM 974 C C . ILE A 1 121 ? 10.377 -3.643 -19.478 1.00 80.94 121 ILE A C 1
ATOM 976 O O . ILE A 1 121 ? 11.167 -3.113 -20.259 1.00 80.94 121 ILE A O 1
ATOM 980 N N . ILE A 1 122 ? 9.659 -2.927 -18.607 1.00 82.50 122 ILE A N 1
ATOM 981 C CA . ILE A 1 122 ? 9.733 -1.460 -18.524 1.00 82.50 122 ILE A CA 1
ATOM 982 C C . ILE A 1 122 ? 11.148 -1.005 -18.142 1.00 82.50 122 ILE A C 1
ATOM 984 O O . ILE A 1 122 ? 11.669 -0.068 -18.744 1.00 82.50 122 ILE A O 1
ATOM 988 N N . THR A 1 123 ? 11.797 -1.668 -17.182 1.00 82.44 123 THR A N 1
ATOM 989 C CA . THR A 1 123 ? 13.173 -1.352 -16.777 1.00 82.44 123 THR A CA 1
ATOM 990 C C . THR A 1 123 ? 14.150 -1.523 -17.938 1.00 82.44 123 THR A C 1
ATOM 992 O O . THR A 1 123 ? 14.963 -0.632 -18.168 1.00 82.44 123 THR A O 1
ATOM 995 N N . ILE A 1 124 ? 14.046 -2.609 -18.709 1.00 85.50 124 ILE A N 1
ATOM 996 C CA . ILE A 1 124 ? 14.900 -2.840 -19.886 1.00 85.50 124 ILE A CA 1
ATOM 997 C C . ILE A 1 124 ? 14.724 -1.713 -20.912 1.00 85.50 124 ILE A C 1
ATOM 999 O O . ILE A 1 124 ? 15.715 -1.161 -21.391 1.00 85.50 124 ILE A O 1
ATOM 1003 N N . VAL A 1 125 ? 13.478 -1.317 -21.195 1.00 86.69 125 VAL A N 1
ATOM 1004 C CA . VAL A 1 125 ? 13.176 -0.203 -22.110 1.00 86.69 125 VAL A CA 1
ATOM 1005 C C . VAL A 1 125 ? 13.757 1.115 -21.594 1.00 86.69 125 VAL A C 1
ATOM 1007 O O . VAL A 1 125 ? 14.355 1.862 -22.365 1.00 86.69 125 VAL A O 1
ATOM 1010 N N . LEU A 1 126 ? 13.624 1.409 -20.298 1.00 85.25 126 LEU A N 1
ATOM 1011 C CA . LEU A 1 126 ? 14.148 2.643 -19.705 1.00 85.25 126 LEU A CA 1
ATOM 1012 C C . LEU A 1 126 ? 15.677 2.700 -19.720 1.00 85.25 126 LEU A C 1
ATOM 1014 O O . LEU A 1 126 ? 16.244 3.763 -19.985 1.00 85.25 126 LEU A O 1
ATOM 1018 N N . VAL A 1 127 ? 16.351 1.581 -19.451 1.00 88.56 127 VAL A N 1
ATOM 1019 C CA . VAL A 1 127 ? 17.815 1.494 -19.526 1.00 88.56 127 VAL A CA 1
ATOM 1020 C C . VAL A 1 127 ? 18.279 1.718 -20.962 1.00 88.56 127 VAL A C 1
ATOM 1022 O O . VAL A 1 127 ? 19.155 2.555 -21.185 1.00 88.56 127 VAL A O 1
ATOM 1025 N N . ASP A 1 128 ? 17.657 1.052 -21.937 1.00 88.19 128 ASP A N 1
ATOM 1026 C CA . ASP A 1 128 ? 17.988 1.233 -23.354 1.00 88.19 128 ASP A CA 1
ATOM 1027 C C . ASP A 1 128 ? 17.759 2.683 -23.807 1.00 88.19 128 ASP A C 1
ATOM 1029 O O . ASP A 1 128 ? 18.629 3.312 -24.414 1.00 88.19 128 ASP A O 1
ATOM 1033 N N . PHE A 1 129 ? 16.632 3.274 -23.408 1.00 87.19 129 PHE A N 1
ATOM 1034 C CA . PHE A 1 129 ? 16.321 4.672 -23.688 1.00 87.19 129 PHE A CA 1
ATOM 1035 C C . PHE A 1 129 ? 17.338 5.639 -23.062 1.00 87.19 129 PHE A C 1
ATOM 1037 O O . PHE A 1 129 ? 17.779 6.590 -23.708 1.00 87.19 129 PHE A O 1
ATOM 1044 N N . SER A 1 130 ? 17.769 5.377 -21.826 1.00 87.69 130 SER A N 1
ATOM 1045 C CA . SER A 1 130 ? 18.767 6.195 -21.125 1.00 87.69 130 SER A CA 1
ATOM 1046 C C . SER A 1 130 ? 20.139 6.125 -21.803 1.00 87.69 130 SER A C 1
ATOM 1048 O O . SER A 1 130 ? 20.809 7.147 -21.984 1.00 87.69 130 SER A O 1
ATOM 1050 N N . VAL A 1 131 ? 20.551 4.929 -22.234 1.00 88.06 131 VAL A N 1
ATOM 1051 C CA . VAL A 1 131 ? 21.785 4.721 -23.006 1.00 88.06 131 VAL A CA 1
ATOM 1052 C C . VAL A 1 131 ? 21.696 5.419 -24.363 1.00 88.06 131 VAL A C 1
ATOM 1054 O O . VAL A 1 131 ? 22.645 6.104 -24.761 1.00 88.06 131 VAL A O 1
ATOM 1057 N N . PHE A 1 132 ? 20.554 5.314 -25.047 1.00 89.44 132 PHE A N 1
ATOM 1058 C CA . PHE A 1 132 ? 20.298 6.012 -26.301 1.00 89.44 132 PHE A CA 1
ATOM 1059 C C . PHE A 1 132 ? 20.410 7.529 -26.138 1.00 89.44 132 PHE A C 1
ATOM 1061 O O . PHE A 1 132 ? 21.159 8.142 -26.893 1.00 89.44 132 PHE A O 1
ATOM 1068 N N . ILE A 1 133 ? 19.763 8.132 -25.132 1.00 87.88 133 ILE A N 1
ATOM 1069 C CA . ILE A 1 133 ? 19.865 9.577 -24.867 1.00 87.88 133 ILE A CA 1
ATOM 1070 C C . ILE A 1 133 ? 21.323 9.980 -24.657 1.00 87.88 133 ILE A C 1
ATOM 1072 O O . ILE A 1 133 ? 21.803 10.911 -25.302 1.00 87.88 133 ILE A O 1
ATOM 1076 N N . ARG A 1 134 ? 22.059 9.267 -23.795 1.00 88.88 134 ARG A N 1
ATOM 1077 C CA . ARG A 1 134 ? 23.471 9.572 -23.523 1.00 88.88 134 ARG A CA 1
ATOM 1078 C C . ARG A 1 134 ? 24.312 9.543 -24.801 1.00 88.88 134 ARG A C 1
ATOM 1080 O O . ARG A 1 134 ? 25.141 10.428 -25.018 1.00 88.88 134 ARG A O 1
ATOM 1087 N N . ASN A 1 135 ? 24.109 8.534 -25.643 1.00 87.12 135 ASN A N 1
ATOM 1088 C CA . ASN A 1 135 ? 24.846 8.376 -26.894 1.00 87.12 135 ASN A CA 1
ATOM 1089 C C . ASN A 1 135 ? 24.417 9.400 -27.949 1.00 87.12 135 ASN A C 1
ATOM 1091 O O . ASN A 1 135 ? 25.263 9.919 -28.677 1.00 87.12 135 ASN A O 1
ATOM 1095 N N . TYR A 1 136 ? 23.131 9.735 -27.998 1.00 87.38 136 TYR A N 1
ATOM 1096 C CA . TYR A 1 136 ? 22.581 10.748 -28.886 1.00 87.38 136 TYR A CA 1
ATOM 1097 C C . TYR A 1 136 ? 23.114 12.141 -28.542 1.00 87.38 136 TYR A C 1
ATOM 1099 O O . TYR A 1 136 ? 23.614 12.829 -29.428 1.00 87.38 136 TYR A O 1
ATOM 1107 N N . LEU A 1 137 ? 23.130 12.514 -27.258 1.00 88.00 137 LEU A N 1
ATOM 1108 C CA . LEU A 1 137 ? 23.699 13.783 -26.794 1.00 88.00 137 LEU A CA 1
ATOM 1109 C C . LEU A 1 137 ? 25.193 13.900 -27.136 1.00 88.00 137 LEU A C 1
ATOM 1111 O O . LEU A 1 137 ? 25.643 14.935 -27.633 1.00 88.00 137 LEU A O 1
ATOM 1115 N N . LYS A 1 138 ? 25.963 12.818 -26.948 1.00 86.38 138 LYS A N 1
ATOM 1116 C CA . LYS A 1 138 ? 27.371 12.759 -27.379 1.00 86.38 138 LYS A CA 1
ATOM 1117 C C . LYS A 1 138 ? 27.517 12.926 -28.892 1.00 86.38 138 LYS A C 1
ATOM 1119 O O . LYS A 1 138 ? 28.393 13.660 -29.338 1.00 86.38 138 LYS A O 1
ATOM 1124 N N . TYR A 1 139 ? 26.666 12.273 -29.681 1.00 87.00 139 TYR A N 1
ATOM 1125 C CA . TYR A 1 139 ? 26.668 12.380 -31.139 1.00 87.00 139 TYR A CA 1
ATOM 1126 C C . TYR A 1 139 ? 26.344 13.803 -31.620 1.00 87.00 139 TYR A C 1
ATOM 1128 O O . TYR A 1 139 ? 27.020 14.326 -32.508 1.00 87.00 139 TYR A O 1
ATOM 1136 N N . THR A 1 140 ? 25.353 14.462 -31.013 1.00 85.31 140 THR A N 1
ATOM 1137 C CA . THR A 1 140 ? 24.982 15.841 -31.362 1.00 85.31 140 THR A CA 1
ATOM 1138 C C . THR A 1 140 ? 26.072 16.844 -30.997 1.00 85.31 140 THR A C 1
ATOM 1140 O O . THR A 1 140 ? 26.301 17.780 -31.764 1.00 85.31 140 THR A O 1
ATOM 1143 N N . ALA A 1 141 ? 26.788 16.615 -29.891 1.00 85.56 141 ALA A N 1
ATOM 1144 C CA . ALA A 1 141 ? 27.912 17.444 -29.459 1.00 85.56 141 ALA A CA 1
ATOM 1145 C C . ALA A 1 141 ? 29.176 17.267 -30.326 1.00 85.56 141 ALA A C 1
ATOM 1147 O O . ALA A 1 141 ? 30.062 18.119 -30.301 1.00 85.56 141 ALA A O 1
ATOM 1148 N N . MET A 1 142 ? 29.282 16.190 -31.117 1.00 86.12 142 MET A N 1
ATOM 1149 C CA . MET A 1 142 ? 30.413 15.996 -32.028 1.00 86.12 142 MET A CA 1
ATOM 1150 C C . MET A 1 142 ? 30.289 16.861 -33.298 1.00 86.12 142 MET A C 1
ATOM 1152 O O . MET A 1 142 ? 29.201 16.966 -33.884 1.00 86.12 142 MET A O 1
ATOM 1156 N N . PRO A 1 143 ? 31.407 17.427 -33.797 1.00 83.56 143 PRO A N 1
ATOM 1157 C CA . PRO A 1 143 ? 31.428 18.180 -35.048 1.00 83.56 143 PRO A CA 1
ATOM 1158 C C . PRO A 1 143 ? 31.059 17.282 -36.236 1.00 83.56 143 PRO A C 1
ATOM 1160 O O . PRO A 1 143 ? 31.485 16.128 -36.302 1.00 83.56 143 PRO A O 1
ATOM 1163 N N . LYS A 1 144 ? 30.300 17.820 -37.205 1.00 78.56 144 LYS A N 1
ATOM 1164 C CA . LYS A 1 144 ? 29.725 17.062 -38.340 1.00 78.56 144 LYS A CA 1
ATOM 1165 C C . LYS A 1 144 ? 30.744 16.185 -39.083 1.00 78.56 144 LYS A C 1
ATOM 1167 O O . LYS A 1 144 ? 30.407 15.073 -39.460 1.00 78.56 144 LYS A O 1
ATOM 1172 N N . LYS A 1 145 ? 31.996 16.641 -39.213 1.00 77.06 145 LYS A N 1
ATOM 1173 C CA . LYS A 1 145 ? 33.092 15.914 -39.884 1.00 77.06 145 LYS A CA 1
ATOM 1174 C C . LYS A 1 145 ? 33.555 14.635 -39.160 1.00 77.06 145 LYS A C 1
ATOM 1176 O O . LYS A 1 145 ? 34.222 13.815 -39.772 1.00 77.06 145 LYS A O 1
ATOM 1181 N N . ARG A 1 146 ? 33.237 14.465 -37.869 1.00 77.75 146 ARG A N 1
ATOM 1182 C CA . ARG A 1 146 ? 33.609 13.290 -37.048 1.00 77.75 146 ARG A CA 1
ATOM 1183 C C . ARG A 1 146 ? 32.412 12.412 -36.667 1.00 77.75 146 ARG A C 1
ATOM 1185 O O . ARG A 1 146 ? 32.569 11.459 -35.905 1.00 77.75 146 ARG A O 1
ATOM 1192 N N . ARG A 1 147 ? 31.213 12.737 -37.156 1.00 81.88 147 ARG A N 1
ATOM 1193 C CA . ARG A 1 147 ? 29.994 11.978 -36.861 1.00 81.88 147 ARG A CA 1
ATOM 1194 C C . ARG A 1 147 ? 30.032 10.633 -37.590 1.00 81.88 147 ARG A C 1
ATOM 1196 O O . ARG A 1 147 ? 30.224 10.591 -38.799 1.00 81.88 147 ARG A O 1
ATOM 1203 N N . LYS A 1 148 ? 29.869 9.543 -36.837 1.00 78.69 148 LYS A N 1
ATOM 1204 C CA . LYS A 1 148 ? 29.677 8.182 -37.371 1.00 78.69 148 LYS A CA 1
ATOM 1205 C C . LYS A 1 148 ? 28.184 7.919 -37.629 1.00 78.69 148 LYS A C 1
ATOM 1207 O O . LYS A 1 148 ? 27.391 8.853 -37.661 1.00 78.69 148 LYS A O 1
ATOM 1212 N N . ALA A 1 149 ? 27.791 6.656 -37.801 1.00 78.56 149 ALA A N 1
ATOM 1213 C CA . ALA A 1 149 ? 26.385 6.269 -37.879 1.00 78.56 149 ALA A CA 1
ATOM 1214 C C . ALA A 1 149 ? 25.588 6.787 -36.667 1.00 78.56 149 ALA A C 1
ATOM 1216 O O . ALA A 1 149 ? 26.080 6.787 -35.534 1.00 78.56 149 ALA A O 1
ATOM 1217 N N . MET A 1 150 ? 24.357 7.231 -36.923 1.00 80.06 150 MET A N 1
ATOM 1218 C CA . MET A 1 150 ? 23.453 7.737 -35.893 1.00 80.06 150 MET A CA 1
ATOM 1219 C C . MET A 1 150 ? 23.190 6.638 -34.850 1.00 80.06 150 MET A C 1
ATOM 1221 O O . MET A 1 150 ? 22.840 5.519 -35.239 1.00 80.06 150 MET A O 1
ATOM 1225 N N . PRO A 1 151 ? 23.343 6.923 -33.543 1.00 83.75 151 PRO A N 1
ATOM 1226 C CA . PRO A 1 151 ? 23.011 5.953 -32.510 1.00 83.75 151 PRO A CA 1
ATOM 1227 C C . PRO A 1 151 ? 21.525 5.593 -32.602 1.00 83.75 151 PRO A C 1
ATOM 1229 O O . PRO A 1 151 ? 20.695 6.435 -32.937 1.00 83.75 151 PRO A O 1
ATOM 1232 N N . ARG A 1 152 ? 21.199 4.332 -32.320 1.00 83.94 152 ARG A N 1
ATOM 1233 C CA . ARG A 1 152 ? 19.835 3.788 -32.296 1.00 83.94 152 ARG A CA 1
ATOM 1234 C C . ARG A 1 152 ? 19.625 3.048 -30.978 1.00 83.94 152 ARG A C 1
ATOM 1236 O O . ARG A 1 152 ? 20.597 2.635 -30.349 1.00 83.94 152 ARG A O 1
ATOM 1243 N N . MET A 1 153 ? 18.370 2.903 -30.566 1.00 85.88 153 MET A N 1
ATOM 1244 C CA . MET A 1 153 ? 18.012 2.076 -29.410 1.00 85.88 153 MET A CA 1
ATOM 1245 C C . MET A 1 153 ? 18.357 0.610 -29.688 1.00 85.88 153 MET A C 1
ATOM 1247 O O . MET A 1 153 ? 18.150 0.126 -30.808 1.00 85.88 153 MET A O 1
ATOM 1251 N N . PHE A 1 154 ? 18.860 -0.099 -28.680 1.00 83.62 154 PHE A N 1
ATOM 1252 C CA . PHE A 1 154 ? 19.212 -1.510 -28.784 1.00 83.62 154 PHE A CA 1
ATOM 1253 C C . PHE A 1 154 ? 17.997 -2.357 -29.175 1.00 83.62 154 PHE A C 1
ATOM 1255 O O . PHE A 1 154 ? 18.089 -3.193 -30.076 1.00 83.62 154 PHE A O 1
ATOM 1262 N N . ILE A 1 155 ? 16.831 -2.082 -28.587 1.00 81.44 155 ILE A N 1
ATOM 1263 C CA . ILE A 1 155 ? 15.580 -2.793 -28.888 1.00 81.44 155 ILE A CA 1
ATOM 1264 C C . ILE A 1 155 ? 15.201 -2.644 -30.366 1.00 81.44 155 ILE A C 1
ATOM 1266 O O . ILE A 1 155 ? 14.801 -3.616 -31.007 1.00 81.44 155 ILE A O 1
ATOM 1270 N N . TYR A 1 156 ? 15.391 -1.455 -30.942 1.00 81.38 156 TYR A N 1
ATOM 1271 C CA . TYR A 1 156 ? 15.141 -1.226 -32.365 1.00 81.38 156 TYR A CA 1
ATOM 1272 C C . TYR A 1 156 ? 16.122 -2.010 -33.244 1.00 81.38 156 TYR A C 1
ATOM 1274 O O . TYR A 1 156 ? 15.713 -2.628 -34.224 1.00 81.38 156 TYR A O 1
ATOM 1282 N N . SER A 1 157 ? 17.411 -2.035 -32.885 1.00 78.38 157 SER A N 1
ATOM 1283 C CA . SER A 1 157 ? 18.401 -2.830 -33.623 1.00 78.38 157 SER A CA 1
ATOM 1284 C C . SER A 1 157 ? 18.149 -4.339 -33.537 1.00 78.38 157 SER A C 1
ATOM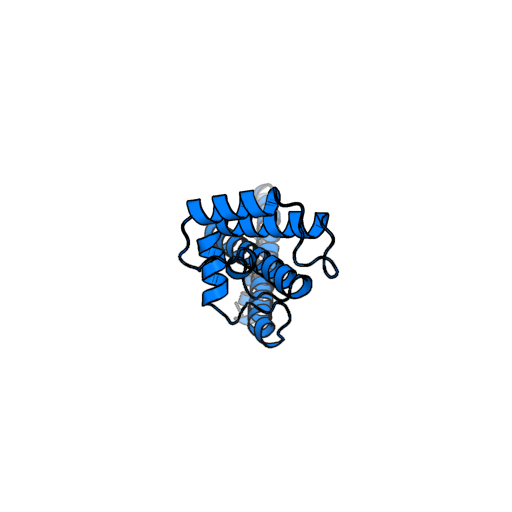 1286 O O . SER A 1 157 ? 18.306 -5.036 -34.536 1.00 78.38 157 SER A O 1
ATOM 1288 N N . ALA A 1 158 ? 17.701 -4.845 -32.384 1.00 79.88 158 ALA A N 1
ATOM 1289 C CA . ALA A 1 158 ? 17.308 -6.241 -32.223 1.00 79.88 158 ALA A CA 1
ATOM 1290 C C . ALA A 1 158 ? 16.068 -6.577 -33.070 1.00 79.88 158 ALA A C 1
ATOM 1292 O O . ALA A 1 158 ? 16.052 -7.594 -33.759 1.00 79.88 158 ALA A O 1
ATOM 1293 N N . TYR A 1 159 ? 15.066 -5.694 -33.088 1.00 82.62 159 TYR A N 1
ATOM 1294 C CA . TYR A 1 159 ? 13.872 -5.845 -33.918 1.00 82.62 159 TYR A CA 1
ATOM 1295 C C . TYR A 1 159 ? 14.181 -5.845 -35.422 1.00 82.62 159 TYR A C 1
ATOM 1297 O O . TYR A 1 159 ? 13.700 -6.720 -36.138 1.00 82.62 159 TYR A O 1
ATOM 1305 N N . ALA A 1 160 ? 15.003 -4.905 -35.900 1.00 78.75 160 ALA A N 1
ATOM 1306 C CA . ALA A 1 160 ? 15.410 -4.837 -37.306 1.00 78.75 160 ALA A CA 1
ATOM 1307 C C . ALA A 1 160 ? 16.107 -6.134 -37.748 1.00 78.75 160 ALA A C 1
ATOM 1309 O O . ALA A 1 160 ? 15.744 -6.723 -38.764 1.00 78.75 160 ALA A O 1
ATOM 1310 N N . LYS A 1 161 ? 16.996 -6.662 -36.897 1.00 81.38 161 LYS A N 1
ATOM 1311 C CA . LYS A 1 161 ? 17.702 -7.925 -37.137 1.00 81.38 161 LYS A CA 1
ATOM 1312 C C . LYS A 1 161 ? 16.768 -9.140 -37.191 1.00 81.38 161 LYS A C 1
ATOM 1314 O O . LYS A 1 161 ? 16.997 -10.036 -37.993 1.00 81.38 161 LYS A O 1
ATOM 1319 N N . ILE A 1 162 ? 15.712 -9.164 -36.373 1.00 81.38 162 ILE A N 1
ATOM 1320 C CA . ILE A 1 162 ? 14.686 -10.224 -36.397 1.00 81.38 162 ILE A CA 1
ATOM 1321 C C . ILE A 1 162 ? 13.810 -10.121 -37.654 1.00 81.38 162 ILE A C 1
ATOM 1323 O O . ILE A 1 162 ? 13.405 -11.143 -38.201 1.00 81.38 162 ILE A O 1
ATOM 1327 N N . LYS A 1 163 ? 13.525 -8.904 -38.131 1.00 76.50 163 LYS A N 1
ATOM 1328 C CA . LYS A 1 163 ? 12.724 -8.671 -39.343 1.00 76.50 163 LYS A CA 1
ATOM 1329 C C . LYS A 1 163 ? 13.504 -8.745 -40.660 1.00 76.50 163 LYS A C 1
ATOM 1331 O O . LYS A 1 163 ? 12.877 -8.625 -41.708 1.00 76.50 163 LYS A O 1
ATOM 1336 N N . GLY A 1 164 ? 14.822 -8.941 -40.621 1.00 67.50 164 GLY A N 1
ATOM 1337 C CA . GLY A 1 164 ? 15.668 -8.951 -41.819 1.00 67.50 164 GLY A CA 1
ATOM 1338 C C . GLY A 1 164 ? 15.786 -7.583 -42.505 1.00 67.50 164 GLY A C 1
ATOM 1339 O O . GLY A 1 164 ? 15.929 -7.535 -43.723 1.00 67.50 164 GLY A O 1
ATOM 1340 N N . LEU A 1 165 ? 15.681 -6.494 -41.730 1.00 53.00 165 LEU A N 1
ATOM 1341 C CA . LEU A 1 165 ? 15.801 -5.094 -42.166 1.00 53.00 165 LEU A CA 1
ATOM 1342 C C . LEU A 1 165 ? 17.171 -4.493 -41.833 1.00 53.00 165 LEU A C 1
ATOM 1344 O O . LEU A 1 165 ? 17.735 -4.847 -40.770 1.00 53.00 165 LEU A O 1
#

Radius of gyration: 25.64 Å; Cα contacts (8 Å, |Δi|>4): 92; chains: 1; bounding box: 54×36×73 Å

Secondary structure (DSSP, 8-state):
-HHHHHHHHHHHHHHHHHHHHHHHHHHHH--S-HHHHTT--TT--HHHHHHHHHHHHH----TTBTTB-HHHHHHHHHHHHHHHHHSHHHHHHHHHT-TTS-TT-TTTHHHHHHHHHHHHHHHHHHHHHHHHHHHHHHHHHS-GGG--SPP--HHHHHHHHHHT-